Protein AF-A0A7Y2D9V2-F1 (afdb_monomer_lite)

Secondary structure (DSSP, 8-state):
--HHHHHHHHHHHHHHHHHHHHHHHHHHS-PPPPHHHHHHHHHHTT---EEEEE-SSEEEEEEEETTEEEEEEEEE-STT--EEEEESS-EE--HHHHHHHHHT---

Sequence (107 aa):
MSGRTKVFIAAAVLAVLWLAGSFAYWVAEGRPGSPAEFRERVADTGLLVEWSNTGGRGGNGVVQTECGPVAIMISVFSDEDELWIVEPFREEIADDTIATLLACAWS

pLDDT: mean 82.91, std 14.55, range [48.97, 97.06]

Foldseek 3Di:
DDPVVVVVVVVVVVVVCVVVVVVCCCVVLDHLAAQVVVQVVCVVLVFDFAFPDGGSFKGWGWGQAPVGTDIWIWGDDDSVSFIFTVPPHTGTRDPVVVVCVRHVNPD

Radius of gyration: 21.88 Å; chains: 1; bounding box: 48×23×68 Å

Structure (mmCIF, N/CA/C/O backbone):
data_AF-A0A7Y2D9V2-F1
#
_entry.id   AF-A0A7Y2D9V2-F1
#
loop_
_atom_site.group_PDB
_atom_site.id
_atom_site.type_symbol
_atom_site.label_atom_id
_atom_site.label_alt_id
_atom_site.label_comp_id
_atom_site.label_asym_id
_atom_site.label_entity_id
_atom_site.label_seq_id
_atom_site.pdbx_PDB_ins_code
_atom_site.Cartn_x
_atom_site.Cartn_y
_atom_site.Cartn_z
_atom_site.occupancy
_atom_site.B_iso_or_equiv
_atom_site.auth_seq_id
_atom_site.auth_comp_id
_atom_site.auth_asym_id
_atom_site.auth_atom_id
_atom_site.pdbx_PDB_model_num
ATOM 1 N N . MET A 1 1 ? 34.370 5.677 -48.616 1.00 54.72 1 MET A N 1
ATOM 2 C CA . MET A 1 1 ? 33.437 5.945 -47.496 1.00 54.72 1 MET A CA 1
ATOM 3 C C . MET A 1 1 ? 34.019 7.073 -46.646 1.00 54.72 1 MET A C 1
ATOM 5 O O . MET A 1 1 ? 35.116 6.905 -46.127 1.00 54.72 1 MET A O 1
ATOM 9 N N . SER A 1 2 ? 33.360 8.236 -46.602 1.00 57.31 2 SER A N 1
ATOM 10 C CA . SER A 1 2 ? 33.870 9.453 -45.942 1.00 57.31 2 SER A CA 1
ATOM 11 C C . SER A 1 2 ? 33.943 9.280 -44.419 1.00 57.31 2 SER A C 1
ATOM 13 O O . SER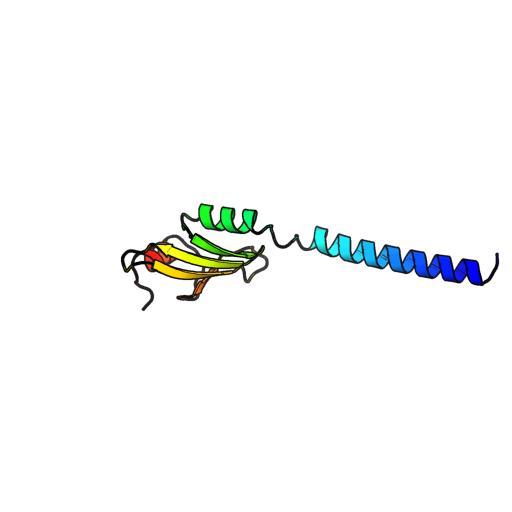 A 1 2 ? 33.090 8.610 -43.836 1.00 57.31 2 SER A O 1
ATOM 15 N N . GLY A 1 3 ? 34.935 9.888 -43.759 1.00 58.72 3 GLY A N 1
ATOM 16 C CA . GLY A 1 3 ? 35.109 9.814 -42.300 1.00 58.72 3 GLY A CA 1
ATOM 17 C C . GLY A 1 3 ? 33.871 10.257 -41.509 1.00 58.72 3 GLY A C 1
ATOM 18 O O . GLY A 1 3 ? 33.574 9.686 -40.465 1.00 58.72 3 GLY A O 1
ATOM 19 N N . ARG A 1 4 ? 33.073 11.180 -42.061 1.00 62.94 4 ARG A N 1
ATOM 20 C CA . ARG A 1 4 ? 31.790 11.613 -41.484 1.00 62.94 4 ARG A CA 1
ATOM 21 C C . ARG A 1 4 ? 30.768 10.477 -41.398 1.00 62.94 4 ARG A C 1
ATOM 23 O O . ARG A 1 4 ? 30.108 10.336 -40.377 1.00 62.94 4 ARG A O 1
ATOM 30 N N . THR A 1 5 ? 30.681 9.625 -42.419 1.00 65.06 5 THR A N 1
ATOM 31 C CA . THR A 1 5 ? 29.740 8.493 -42.455 1.00 65.06 5 THR A CA 1
ATOM 32 C C . THR A 1 5 ? 30.034 7.479 -41.348 1.00 65.06 5 THR A C 1
ATOM 34 O O . THR A 1 5 ? 29.109 6.954 -40.740 1.00 65.06 5 THR A O 1
ATOM 37 N N . LYS A 1 6 ? 31.314 7.251 -41.023 1.00 58.03 6 LYS A N 1
ATOM 38 C CA . LYS A 1 6 ? 31.719 6.339 -39.939 1.00 58.03 6 LYS A CA 1
ATOM 39 C C . LYS A 1 6 ? 31.320 6.864 -38.555 1.00 58.03 6 LYS A C 1
ATOM 41 O O . LYS A 1 6 ? 30.874 6.085 -37.721 1.00 58.03 6 LYS A O 1
ATOM 46 N N . VAL A 1 7 ? 31.431 8.177 -38.336 1.00 68.19 7 VAL A N 1
ATOM 47 C CA . VAL A 1 7 ? 31.038 8.827 -37.073 1.00 68.19 7 VAL A CA 1
ATOM 48 C C . VAL A 1 7 ? 29.521 8.775 -36.868 1.00 68.19 7 VAL A C 1
ATOM 50 O O . VAL A 1 7 ? 29.071 8.442 -35.776 1.00 68.19 7 VAL A O 1
ATOM 53 N N . PHE A 1 8 ? 28.729 9.016 -37.918 1.00 69.94 8 PHE A N 1
ATOM 54 C CA . PHE A 1 8 ? 27.267 8.900 -37.835 1.00 69.94 8 PHE A CA 1
ATOM 55 C C . PHE A 1 8 ? 26.803 7.471 -37.529 1.00 69.94 8 PHE A C 1
ATOM 57 O O . PHE A 1 8 ? 25.913 7.287 -36.704 1.00 69.94 8 PHE A O 1
ATOM 64 N N . ILE A 1 9 ? 27.429 6.461 -38.142 1.00 72.88 9 ILE A N 1
ATOM 65 C CA . ILE A 1 9 ? 27.102 5.054 -37.872 1.00 72.88 9 ILE A CA 1
ATOM 66 C C . ILE A 1 9 ? 27.453 4.688 -36.425 1.00 72.88 9 ILE A C 1
ATOM 68 O O . ILE A 1 9 ? 26.639 4.074 -35.743 1.00 72.88 9 ILE A O 1
ATOM 72 N N . ALA A 1 10 ? 28.620 5.107 -35.926 1.00 69.62 10 ALA A N 1
ATOM 73 C CA . ALA A 1 10 ? 29.021 4.840 -34.54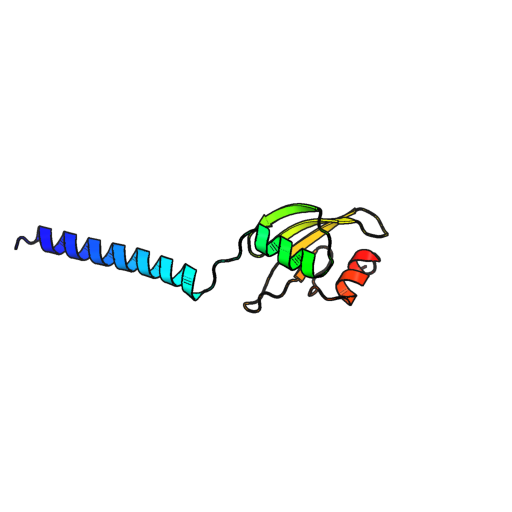6 1.00 69.62 10 ALA A CA 1
ATOM 74 C C . ALA A 1 10 ? 28.060 5.475 -33.523 1.00 69.62 10 ALA A C 1
ATOM 76 O O . ALA A 1 10 ? 27.661 4.814 -32.566 1.00 69.62 10 ALA A O 1
ATOM 77 N N . ALA A 1 11 ? 27.634 6.722 -33.750 1.00 73.38 11 ALA A N 1
ATOM 78 C CA . ALA A 1 11 ? 26.670 7.403 -32.885 1.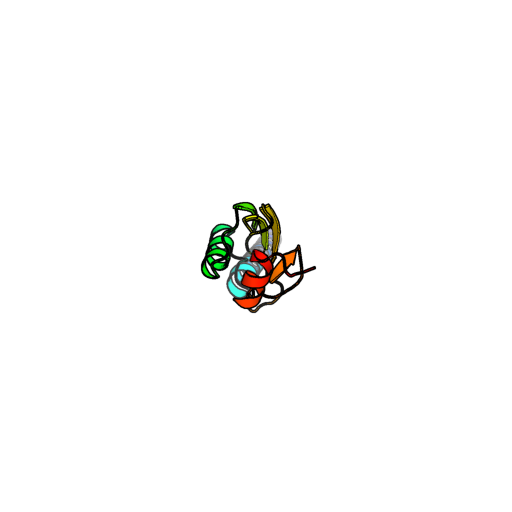00 73.38 11 ALA A CA 1
ATOM 79 C C . ALA A 1 11 ? 25.281 6.741 -32.919 1.00 73.38 11 ALA A C 1
ATOM 81 O O . ALA A 1 11 ? 24.653 6.576 -31.875 1.00 73.38 11 ALA A O 1
ATOM 82 N N . ALA A 1 12 ? 24.819 6.316 -34.100 1.00 72.75 12 ALA A N 1
ATOM 83 C CA . ALA A 1 12 ? 23.543 5.620 -34.248 1.00 72.75 12 ALA A CA 1
ATOM 84 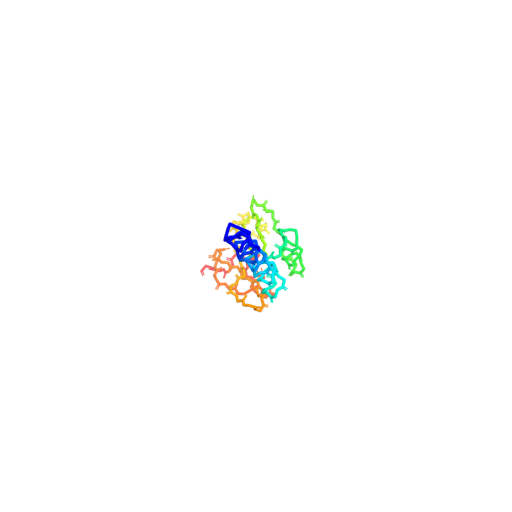C C . ALA A 1 12 ? 23.543 4.259 -33.534 1.00 72.75 12 ALA A C 1
ATOM 86 O O . ALA A 1 12 ? 22.583 3.929 -32.844 1.00 72.75 12 ALA A O 1
ATOM 87 N N . VAL A 1 13 ? 24.637 3.496 -33.636 1.00 76.81 13 VAL A N 1
ATOM 88 C CA . VAL A 1 13 ? 24.791 2.219 -32.921 1.00 76.81 13 VAL A CA 1
ATOM 89 C C . VAL A 1 13 ? 24.792 2.435 -31.406 1.00 76.81 13 VAL A C 1
ATOM 91 O O . VAL A 1 13 ? 24.111 1.702 -30.694 1.00 76.81 13 VAL A O 1
ATOM 94 N N . LEU A 1 14 ? 25.486 3.465 -30.907 1.00 76.12 14 LEU A N 1
ATOM 95 C CA . LEU A 1 14 ? 25.482 3.792 -29.478 1.00 76.12 14 LEU A CA 1
ATOM 96 C C . LEU A 1 14 ? 24.084 4.172 -28.977 1.00 76.12 14 LEU A C 1
ATOM 98 O O . LEU A 1 14 ? 23.675 3.700 -27.922 1.00 76.12 14 LEU A O 1
ATOM 102 N N . ALA A 1 15 ? 23.345 4.984 -29.738 1.00 74.62 15 ALA A N 1
ATOM 103 C CA . ALA A 1 15 ? 21.984 5.383 -29.387 1.00 74.62 15 ALA A CA 1
ATOM 104 C C . ALA A 1 15 ? 21.026 4.181 -29.346 1.00 74.62 15 ALA A C 1
ATOM 106 O O . ALA A 1 15 ? 20.227 4.064 -28.420 1.00 74.62 15 ALA A O 1
ATOM 107 N N . VAL A 1 16 ? 21.136 3.259 -30.308 1.00 76.62 16 VAL A N 1
ATOM 108 C CA . VAL A 1 16 ? 20.334 2.026 -30.327 1.00 76.62 16 VAL A CA 1
ATOM 109 C C . VAL A 1 16 ? 20.682 1.120 -29.148 1.00 76.62 16 VAL A C 1
ATOM 111 O O . VAL A 1 16 ? 19.774 0.605 -28.509 1.00 76.62 16 VAL A O 1
ATOM 114 N N . LEU A 1 17 ? 21.966 0.957 -28.815 1.00 72.50 17 LEU A N 1
ATOM 115 C CA . LEU A 1 17 ? 22.385 0.176 -27.646 1.00 72.50 17 LEU A CA 1
ATOM 116 C C . LEU A 1 17 ? 21.896 0.797 -26.334 1.00 72.50 17 LEU A C 1
ATOM 118 O O . LEU A 1 17 ? 21.492 0.068 -25.435 1.00 72.50 17 LEU A O 1
ATOM 122 N N . TRP A 1 18 ? 21.877 2.127 -26.241 1.00 70.00 18 TRP A N 1
ATOM 123 C CA . TRP A 1 18 ? 21.325 2.836 -25.088 1.00 70.00 18 TRP A CA 1
ATOM 124 C C . TRP A 1 18 ? 19.819 2.603 -24.946 1.00 70.00 18 TRP A C 1
ATOM 126 O O . TRP A 1 18 ? 19.349 2.220 -23.879 1.00 70.00 18 TRP A O 1
ATOM 136 N N . LEU A 1 19 ? 19.065 2.761 -26.037 1.00 70.31 19 LEU A N 1
ATOM 137 C CA . LEU A 1 19 ? 17.618 2.534 -26.045 1.00 70.31 19 LEU A CA 1
ATOM 138 C C . LEU A 1 19 ? 17.264 1.067 -25.778 1.00 70.31 19 LEU A C 1
ATOM 140 O O . LEU A 1 19 ? 16.336 0.790 -25.022 1.00 70.31 19 LEU A O 1
ATOM 144 N N . ALA A 1 20 ? 18.015 0.130 -26.356 1.00 67.00 20 ALA A N 1
ATOM 145 C CA . ALA A 1 20 ? 17.830 -1.299 -26.136 1.00 67.00 20 ALA A CA 1
ATOM 146 C C . ALA A 1 20 ? 18.206 -1.708 -24.706 1.00 67.00 20 ALA A C 1
ATOM 148 O O . ALA A 1 20 ? 17.490 -2.501 -24.107 1.00 67.00 20 ALA A O 1
ATOM 149 N N . GLY A 1 21 ? 19.274 -1.138 -24.138 1.00 59.84 21 GLY A N 1
ATOM 150 C CA . GLY A 1 21 ? 19.664 -1.349 -22.744 1.00 59.84 21 GLY A CA 1
ATOM 151 C C . GLY A 1 21 ? 18.611 -0.828 -21.767 1.00 59.84 21 GLY A C 1
ATOM 152 O O . GLY A 1 21 ? 18.217 -1.553 -20.860 1.00 59.84 21 GLY A O 1
ATOM 153 N N . SER A 1 22 ? 18.073 0.376 -21.998 1.00 60.50 22 SER A N 1
ATOM 154 C CA . SER A 1 22 ? 16.947 0.895 -21.212 1.00 60.50 22 SER A CA 1
ATOM 155 C C . SER A 1 22 ? 15.701 0.024 -21.363 1.00 60.50 22 SER A C 1
ATOM 157 O O . SER A 1 22 ? 15.054 -0.282 -20.372 1.00 60.50 22 SER A O 1
ATOM 159 N N . PHE A 1 23 ? 15.357 -0.415 -22.574 1.00 61.75 23 PHE A N 1
ATOM 160 C CA . PHE A 1 23 ? 14.192 -1.276 -22.785 1.00 61.75 23 PHE A CA 1
ATOM 161 C C . PHE A 1 23 ? 14.358 -2.656 -22.133 1.00 61.75 23 PHE A C 1
ATOM 163 O O . PHE A 1 23 ? 13.433 -3.140 -21.491 1.00 61.75 23 PHE A O 1
ATOM 170 N N . ALA A 1 24 ? 15.541 -3.263 -22.242 1.00 57.22 24 ALA A N 1
ATOM 171 C CA . ALA A 1 24 ? 15.862 -4.523 -21.583 1.00 57.22 24 ALA A CA 1
ATOM 172 C C . ALA A 1 24 ? 15.821 -4.385 -20.058 1.00 57.22 24 ALA A C 1
ATOM 174 O O . ALA A 1 24 ? 15.300 -5.277 -19.411 1.00 57.22 24 ALA A O 1
ATOM 175 N N . TYR A 1 25 ? 16.268 -3.261 -19.494 1.00 51.19 25 TYR A N 1
ATOM 176 C CA . TYR A 1 25 ? 16.116 -2.948 -18.070 1.00 51.19 25 TYR A CA 1
ATOM 177 C C . TYR A 1 25 ? 14.634 -2.942 -17.646 1.00 51.19 25 TYR A C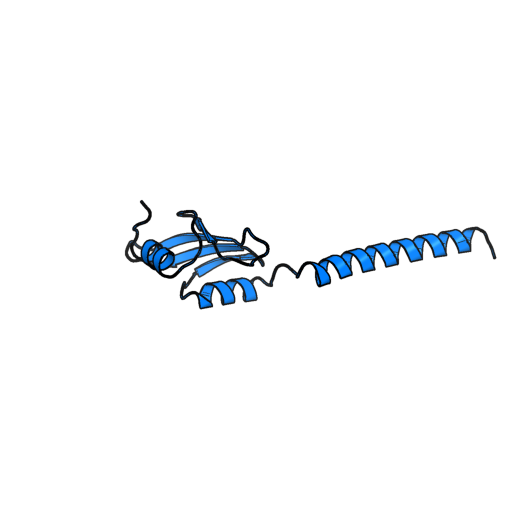 1
ATOM 179 O O . TYR A 1 25 ? 14.254 -3.630 -16.706 1.00 51.19 25 TYR A O 1
ATOM 187 N N . TRP A 1 26 ? 13.758 -2.285 -18.417 1.00 52.03 26 TRP A N 1
ATOM 188 C CA . TRP A 1 26 ? 12.310 -2.275 -18.151 1.00 52.03 26 TRP A CA 1
ATOM 189 C C . TRP A 1 26 ? 11.616 -3.635 -18.317 1.00 52.03 26 TRP A C 1
ATOM 191 O O . TRP A 1 26 ? 10.573 -3.858 -17.705 1.00 52.03 26 TRP A O 1
ATOM 201 N N . VAL A 1 27 ? 12.140 -4.514 -19.175 1.00 55.69 27 VAL A N 1
ATOM 202 C CA . VAL A 1 27 ? 11.551 -5.834 -19.462 1.00 55.69 27 VAL A CA 1
ATOM 203 C C . VAL A 1 27 ? 12.131 -6.933 -18.565 1.00 55.69 27 VAL A C 1
ATOM 205 O O . VAL A 1 27 ? 11.410 -7.864 -18.224 1.00 55.69 27 VAL A O 1
ATOM 208 N N . ALA A 1 28 ? 13.405 -6.838 -18.181 1.00 48.97 28 ALA A N 1
ATOM 209 C CA . ALA A 1 28 ? 14.116 -7.859 -17.414 1.00 48.97 28 ALA A CA 1
ATOM 210 C C . ALA A 1 28 ? 14.007 -7.667 -15.895 1.00 48.97 28 ALA A C 1
ATOM 212 O O . ALA A 1 28 ? 13.967 -8.667 -15.189 1.00 48.97 28 ALA A O 1
ATOM 213 N N . GLU A 1 29 ? 13.929 -6.429 -15.391 1.00 50.50 29 GLU A N 1
ATOM 214 C CA . GLU A 1 29 ? 13.790 -6.169 -13.943 1.00 50.50 29 GLU A CA 1
ATOM 215 C C . GLU A 1 29 ? 12.332 -6.130 -13.465 1.00 50.50 29 GLU A C 1
ATOM 217 O O . GLU A 1 29 ? 12.075 -5.922 -12.285 1.00 50.50 29 GLU A O 1
ATOM 222 N N . GLY A 1 30 ? 11.372 -6.368 -14.366 1.00 52.59 30 GLY A N 1
ATOM 223 C CA . GLY A 1 30 ? 9.954 -6.211 -14.070 1.00 52.59 30 GLY A CA 1
ATOM 224 C C . GLY A 1 30 ? 9.617 -4.729 -13.936 1.00 52.59 30 GLY A C 1
ATOM 225 O O . GLY A 1 30 ? 10.138 -4.005 -13.089 1.00 52.59 30 GLY A O 1
ATOM 226 N N . ARG A 1 31 ? 8.741 -4.221 -14.804 1.00 57.25 31 ARG A N 1
ATOM 227 C CA . ARG A 1 31 ? 8.211 -2.867 -14.618 1.00 57.25 31 ARG A CA 1
ATOM 228 C C . ARG A 1 31 ? 7.673 -2.765 -13.181 1.00 57.25 31 ARG A C 1
ATOM 230 O O . ARG A 1 31 ? 6.910 -3.653 -12.806 1.00 57.25 31 ARG A O 1
ATOM 237 N N . PRO A 1 32 ? 7.982 -1.704 -12.402 1.00 63.16 32 PRO A N 1
ATOM 238 C CA . PRO A 1 32 ? 7.129 -1.380 -11.267 1.00 63.16 32 PRO A CA 1
ATOM 239 C C . PRO A 1 32 ? 5.697 -1.363 -11.807 1.00 63.16 32 PRO A C 1
ATOM 241 O O . PRO A 1 32 ? 5.460 -0.732 -12.844 1.00 63.16 32 PRO A O 1
ATOM 244 N N . GLY A 1 33 ? 4.805 -2.137 -11.182 1.00 72.94 33 GLY A N 1
ATOM 245 C CA . GLY A 1 33 ? 3.448 -2.353 -11.681 1.00 72.94 33 GLY A CA 1
ATOM 246 C C . GLY A 1 33 ? 2.715 -1.039 -11.958 1.00 72.94 33 GLY A C 1
ATOM 247 O O . GLY A 1 33 ? 3.148 0.053 -11.588 1.00 72.94 33 GLY A O 1
ATOM 248 N N . SER A 1 34 ? 1.581 -1.088 -12.637 1.00 87.62 34 SER A N 1
ATOM 249 C CA . SER A 1 34 ? 0.728 0.094 -12.726 1.00 87.62 34 SER A CA 1
ATOM 250 C C . SER A 1 34 ? 0.128 0.423 -11.347 1.00 87.62 34 SER A C 1
ATOM 252 O O . SER A 1 34 ? -0.062 -0.472 -10.521 1.00 87.62 34 SER A O 1
ATOM 254 N N . PRO A 1 35 ? -0.242 1.688 -11.075 1.00 89.94 35 PRO A N 1
ATOM 255 C CA . PRO A 1 35 ? -0.997 2.019 -9.869 1.00 89.94 35 PRO A CA 1
ATOM 256 C C . PRO A 1 35 ? -2.272 1.185 -9.705 1.00 89.94 35 PRO A C 1
ATOM 258 O O . PRO A 1 35 ? -2.665 0.903 -8.583 1.00 89.94 35 PRO A O 1
ATOM 261 N N . ALA A 1 36 ? -2.921 0.789 -10.805 1.00 89.19 36 ALA A N 1
ATOM 262 C CA . ALA A 1 36 ? -4.116 -0.050 -10.759 1.00 89.19 36 ALA A CA 1
ATOM 263 C C . ALA A 1 36 ? -3.794 -1.474 -10.283 1.00 89.19 36 ALA A C 1
ATOM 265 O O . ALA A 1 36 ? -4.455 -1.952 -9.369 1.00 89.19 36 ALA A O 1
ATOM 266 N N . GLU A 1 37 ? -2.739 -2.089 -10.825 1.00 89.44 37 GLU A N 1
ATOM 267 C CA . GLU A 1 37 ? -2.254 -3.408 -10.389 1.00 89.44 37 GLU A CA 1
ATOM 268 C C . GLU A 1 37 ? -1.863 -3.384 -8.908 1.00 89.44 37 GLU A C 1
ATOM 270 O O . GLU A 1 37 ? -2.231 -4.274 -8.152 1.00 89.44 37 GLU A O 1
ATOM 275 N N . PHE A 1 38 ? -1.182 -2.329 -8.450 1.00 91.19 38 PHE A N 1
ATOM 276 C CA . PHE A 1 38 ? -0.843 -2.197 -7.033 1.00 91.19 38 PHE A CA 1
ATOM 277 C C . PHE A 1 38 ? -2.093 -2.138 -6.139 1.00 91.19 38 PHE A C 1
ATOM 279 O O . PHE A 1 38 ? -2.138 -2.804 -5.107 1.00 91.19 38 PHE A O 1
ATOM 286 N N . ARG A 1 39 ? -3.121 -1.373 -6.536 1.00 92.38 39 ARG A N 1
ATOM 287 C CA . ARG A 1 39 ? -4.393 -1.299 -5.794 1.00 92.38 39 ARG A CA 1
ATOM 288 C C . ARG A 1 39 ? -5.127 -2.631 -5.775 1.00 92.38 39 ARG A C 1
ATOM 290 O O . ARG A 1 39 ? -5.707 -2.960 -4.750 1.00 92.38 39 ARG A O 1
ATOM 297 N N . GLU A 1 40 ? -5.111 -3.356 -6.888 1.00 90.88 40 GLU A N 1
ATOM 298 C CA . GLU A 1 40 ? -5.721 -4.680 -7.008 1.00 90.88 40 GLU A CA 1
ATOM 299 C C . GLU A 1 40 ? -5.052 -5.672 -6.053 1.00 90.88 40 GLU A C 1
ATOM 301 O O . GLU A 1 40 ? -5.738 -6.253 -5.222 1.00 90.88 40 GLU A O 1
ATOM 306 N N . ARG A 1 41 ? -3.713 -5.736 -6.035 1.00 90.69 41 ARG A N 1
ATOM 307 C CA . ARG A 1 41 ? -2.976 -6.588 -5.083 1.00 90.69 41 ARG A CA 1
ATOM 308 C C . ARG A 1 41 ? -3.284 -6.262 -3.621 1.00 90.69 41 ARG A C 1
ATOM 310 O O . ARG A 1 41 ? -3.358 -7.167 -2.803 1.00 90.69 41 ARG A O 1
ATOM 317 N N . VAL A 1 42 ? -3.438 -4.980 -3.276 1.00 93.19 42 VAL A N 1
ATOM 318 C CA . VAL A 1 42 ? -3.837 -4.585 -1.913 1.00 93.19 42 VAL A CA 1
ATOM 319 C C . VAL A 1 42 ? -5.293 -4.967 -1.633 1.00 93.19 42 VAL A C 1
ATOM 321 O O . VAL A 1 42 ? -5.600 -5.404 -0.534 1.00 93.19 42 VAL A O 1
ATOM 324 N N . ALA A 1 43 ? -6.195 -4.839 -2.605 1.00 93.00 43 ALA A N 1
ATOM 325 C CA . ALA A 1 43 ? -7.585 -5.255 -2.432 1.00 93.00 43 ALA A CA 1
ATOM 326 C C . ALA A 1 43 ? -7.719 -6.780 -2.261 1.00 93.00 43 ALA A C 1
ATOM 328 O O . ALA A 1 43 ? -8.580 -7.227 -1.503 1.00 93.00 43 ALA A O 1
ATOM 329 N N . ASP A 1 44 ? -6.846 -7.563 -2.900 1.00 91.75 44 ASP A N 1
ATOM 330 C CA . ASP A 1 44 ? -6.796 -9.024 -2.772 1.00 91.75 44 ASP A CA 1
ATOM 331 C C . ASP A 1 44 ? -6.424 -9.493 -1.357 1.00 91.75 44 ASP A C 1
ATOM 333 O O . ASP A 1 44 ? -6.777 -10.608 -0.975 1.00 91.75 44 ASP A O 1
ATOM 337 N N . THR A 1 45 ? -5.785 -8.644 -0.541 1.00 91.00 45 THR A N 1
ATOM 338 C CA . THR A 1 45 ? -5.557 -8.940 0.886 1.00 91.00 45 THR A CA 1
ATOM 339 C C . THR A 1 45 ? -6.812 -8.735 1.741 1.00 91.00 45 THR A C 1
ATOM 341 O O . THR A 1 45 ? -6.810 -9.022 2.932 1.00 91.00 45 THR A O 1
ATOM 344 N N . GLY A 1 46 ? -7.898 -8.217 1.159 1.00 89.31 46 GLY A N 1
ATOM 345 C CA . GLY A 1 46 ? -9.118 -7.841 1.874 1.00 89.31 46 GLY A CA 1
ATOM 346 C C . GLY A 1 46 ? -9.066 -6.443 2.497 1.00 89.31 46 GLY A C 1
ATOM 347 O O . GLY A 1 46 ? -10.061 -5.997 3.074 1.00 89.31 46 GLY A O 1
ATOM 348 N N . LEU A 1 47 ? -7.950 -5.717 2.360 1.00 91.62 47 LEU A N 1
ATOM 349 C CA . LEU A 1 47 ? -7.820 -4.356 2.867 1.00 91.62 47 LEU A CA 1
ATOM 350 C C . LEU A 1 47 ? -8.403 -3.337 1.876 1.00 91.62 47 LEU A C 1
ATOM 352 O O . LEU A 1 47 ? -7.858 -3.077 0.802 1.00 91.62 47 LEU A O 1
ATOM 356 N N . LEU A 1 48 ? -9.510 -2.703 2.263 1.00 93.44 48 LEU A N 1
ATOM 357 C CA . LEU A 1 48 ? -10.153 -1.661 1.463 1.00 93.44 48 LEU A CA 1
ATOM 358 C C . LEU A 1 48 ? -9.575 -0.285 1.797 1.00 93.44 48 LEU A C 1
ATOM 360 O O . LEU A 1 48 ? -9.792 0.249 2.883 1.00 93.44 48 LEU A O 1
ATOM 364 N N . VAL A 1 49 ? -8.866 0.296 0.830 1.00 95.56 49 VAL A N 1
ATOM 365 C CA . VAL A 1 49 ? -8.185 1.586 0.976 1.00 95.56 49 VAL A CA 1
ATOM 366 C C . VAL A 1 49 ? -8.826 2.635 0.072 1.00 95.56 49 VAL A C 1
ATOM 368 O O . VAL A 1 49 ? -8.880 2.488 -1.152 1.00 95.56 49 VAL A O 1
ATOM 371 N N . GLU A 1 50 ? -9.253 3.745 0.662 1.00 97.06 50 GLU A N 1
ATOM 372 C CA . GLU A 1 50 ? -9.602 4.966 -0.057 1.00 97.06 50 GLU A CA 1
ATOM 373 C C . GLU A 1 50 ? -8.313 5.700 -0.439 1.00 97.06 50 GLU A C 1
ATOM 375 O O . GLU A 1 50 ? -7.726 6.452 0.341 1.00 97.06 50 GLU A O 1
ATOM 380 N N . TRP A 1 51 ? -7.815 5.419 -1.641 1.00 96.69 51 TRP A N 1
ATOM 381 C CA . TRP A 1 51 ? -6.522 5.915 -2.102 1.00 96.69 51 TRP A CA 1
ATOM 382 C C . TRP A 1 51 ? -6.509 7.426 -2.352 1.00 96.69 51 TRP A C 1
ATOM 384 O O . TRP A 1 51 ? -7.240 7.930 -3.204 1.00 96.69 51 TRP A O 1
ATOM 394 N N . SER A 1 52 ? -5.572 8.122 -1.706 1.00 95.44 52 SER A N 1
ATOM 395 C CA . SER A 1 52 ? -5.257 9.531 -1.980 1.00 95.44 52 SER A CA 1
ATOM 396 C C . SER A 1 52 ? -4.181 9.665 -3.058 1.00 95.44 52 SER A C 1
ATOM 398 O O . SER A 1 52 ? -4.258 10.532 -3.927 1.00 95.44 52 SER A O 1
ATOM 400 N N . ASN A 1 53 ? -3.169 8.795 -3.017 1.00 93.12 53 ASN A N 1
ATOM 401 C CA . ASN A 1 53 ? -2.115 8.706 -4.022 1.00 93.12 53 ASN A CA 1
ATOM 402 C C . ASN A 1 53 ? -1.641 7.253 -4.135 1.00 93.12 53 ASN A C 1
ATOM 404 O O . ASN A 1 53 ? -1.603 6.517 -3.149 1.00 93.12 53 ASN A O 1
ATOM 408 N N . THR A 1 54 ? -1.303 6.815 -5.344 1.00 92.12 54 THR A N 1
ATOM 409 C CA . THR A 1 54 ? -0.829 5.450 -5.580 1.00 92.12 54 THR A CA 1
ATOM 410 C C . THR A 1 54 ? 0.097 5.412 -6.786 1.00 92.12 54 THR A C 1
ATOM 412 O O . THR A 1 54 ? -0.232 5.931 -7.852 1.00 92.12 54 THR A O 1
ATOM 415 N N . GLY A 1 55 ? 1.249 4.783 -6.606 1.00 90.19 55 GLY A N 1
ATOM 416 C CA . GLY A 1 55 ? 2.200 4.405 -7.639 1.00 90.19 55 GLY A CA 1
ATOM 417 C C . GLY A 1 55 ? 2.238 2.887 -7.818 1.00 90.19 55 GLY A C 1
ATOM 418 O O . GLY A 1 55 ? 1.436 2.155 -7.251 1.00 90.19 55 GLY A O 1
ATOM 419 N N . GLY A 1 56 ? 3.203 2.406 -8.597 1.00 87.69 56 GLY A N 1
ATOM 420 C CA . GLY A 1 56 ? 3.326 0.982 -8.921 1.00 87.69 56 GLY A CA 1
ATOM 421 C C . GLY A 1 56 ? 3.799 0.055 -7.808 1.00 87.69 56 GLY A C 1
ATOM 422 O O . GLY A 1 56 ? 3.667 -1.158 -7.915 1.00 87.69 56 GLY A O 1
ATOM 423 N N . ARG A 1 57 ? 4.400 0.615 -6.757 1.00 90.12 57 ARG A N 1
ATOM 424 C CA . ARG A 1 57 ? 5.003 -0.141 -5.646 1.00 90.12 57 ARG A CA 1
ATOM 425 C C . ARG A 1 57 ? 4.630 0.417 -4.279 1.00 90.12 57 ARG A C 1
ATOM 427 O O . ARG A 1 57 ? 5.201 0.006 -3.278 1.00 90.12 57 ARG A O 1
ATOM 434 N N . GLY A 1 58 ? 3.722 1.381 -4.233 1.00 92.81 58 GLY A N 1
ATOM 435 C CA . GLY A 1 58 ? 3.364 2.031 -2.988 1.00 92.81 58 GLY A CA 1
ATOM 436 C C . GLY A 1 58 ? 2.289 3.080 -3.170 1.00 92.81 58 GLY A C 1
ATOM 437 O O . GLY A 1 58 ? 2.041 3.563 -4.275 1.00 92.81 58 GLY A O 1
ATOM 438 N N . GLY A 1 59 ? 1.663 3.462 -2.073 1.00 94.88 59 GLY A N 1
ATOM 439 C CA . GLY A 1 59 ? 0.656 4.503 -2.049 1.00 94.88 59 GLY A CA 1
ATOM 440 C C . GLY A 1 59 ? 0.225 4.825 -0.635 1.00 94.88 59 GLY A C 1
ATOM 441 O O . GLY A 1 59 ? 0.607 4.156 0.322 1.00 94.88 59 GLY A O 1
ATOM 442 N N . ASN A 1 60 ? -0.611 5.843 -0.520 1.00 96.44 60 ASN A N 1
ATOM 443 C CA . ASN A 1 60 ? -1.207 6.239 0.739 1.00 96.44 60 ASN A CA 1
ATOM 444 C C . ASN A 1 60 ? -2.692 6.547 0.552 1.00 96.44 60 ASN A C 1
ATOM 446 O O . ASN A 1 60 ? -3.147 6.965 -0.520 1.00 96.44 60 ASN A O 1
ATOM 450 N N . GLY A 1 61 ? -3.448 6.350 1.619 1.00 96.69 61 GLY A N 1
ATOM 451 C CA . GLY A 1 61 ? -4.893 6.486 1.606 1.00 96.69 61 GLY A CA 1
ATOM 452 C C . GLY A 1 61 ? -5.466 6.409 3.005 1.00 96.69 61 GLY A C 1
ATOM 453 O O . GLY A 1 61 ? -4.747 6.579 3.988 1.00 96.69 61 GLY A O 1
ATOM 454 N N . VAL A 1 62 ? -6.765 6.168 3.074 1.00 97.00 62 VAL A N 1
ATOM 455 C CA . VAL A 1 62 ? -7.497 6.026 4.329 1.00 97.00 62 VAL A CA 1
ATOM 456 C C . VAL A 1 62 ? -8.168 4.662 4.366 1.00 97.00 62 VAL A C 1
ATOM 458 O O . VAL A 1 62 ? -8.768 4.236 3.383 1.00 97.00 62 VAL A O 1
ATOM 461 N N . VAL A 1 63 ? -8.071 3.984 5.504 1.00 96.31 63 VAL A N 1
ATOM 462 C CA . VAL A 1 63 ? -8.841 2.776 5.812 1.00 96.31 63 VAL A CA 1
ATOM 463 C C . VAL A 1 63 ? -9.860 3.129 6.884 1.00 96.31 63 VAL A C 1
ATOM 465 O O . VAL A 1 63 ? -9.544 3.837 7.840 1.00 96.31 63 VAL A O 1
ATOM 468 N N . GLN A 1 64 ? -11.089 2.647 6.722 1.00 95.88 64 GLN A N 1
ATOM 469 C CA . GLN A 1 64 ? -12.106 2.736 7.766 1.00 95.88 64 GLN A CA 1
ATOM 470 C C . GLN A 1 64 ? -11.871 1.614 8.779 1.00 95.88 64 GLN A C 1
ATOM 472 O O . GLN A 1 64 ? -11.947 0.439 8.423 1.00 95.88 64 GLN A O 1
ATOM 477 N N . THR A 1 65 ? -11.577 1.973 10.026 1.00 94.19 65 THR A N 1
ATOM 478 C CA . THR A 1 65 ? -11.317 1.032 11.124 1.00 94.19 65 THR A CA 1
ATOM 479 C C . THR A 1 65 ? -12.368 1.196 12.225 1.00 94.19 65 THR A C 1
ATOM 481 O O . THR A 1 65 ? -13.218 2.090 12.168 1.00 94.19 65 THR A O 1
ATOM 484 N N . GLU A 1 66 ? -12.319 0.358 13.262 1.00 94.62 66 GLU A N 1
ATOM 485 C CA . GLU A 1 66 ? -13.240 0.452 14.403 1.00 94.62 66 GLU A CA 1
ATOM 486 C C . GLU A 1 66 ? -13.065 1.744 15.219 1.00 94.62 66 GLU A C 1
ATOM 488 O O . GLU A 1 66 ? -14.024 2.226 15.823 1.00 94.62 66 GLU A O 1
ATOM 493 N N . CYS A 1 67 ? -11.868 2.344 15.212 1.00 92.50 67 CYS A N 1
ATOM 494 C CA . CYS A 1 67 ? -11.613 3.629 15.869 1.00 92.50 67 CYS A CA 1
ATOM 495 C C . CYS A 1 67 ? -11.808 4.848 14.950 1.00 92.50 67 CYS A C 1
ATOM 497 O O . CYS A 1 67 ? -11.607 5.982 15.392 1.00 92.50 67 CYS A O 1
ATOM 499 N N . GLY A 1 68 ? -12.235 4.638 13.700 1.00 94.44 68 GLY A N 1
ATOM 500 C CA . GLY A 1 68 ? -12.509 5.687 12.721 1.00 94.44 68 GLY A CA 1
ATOM 501 C C . GLY A 1 68 ? -11.593 5.629 11.493 1.00 94.44 68 GLY A C 1
ATOM 502 O O . GLY A 1 68 ? -10.925 4.629 11.249 1.00 94.44 68 GLY A O 1
ATOM 503 N N . PRO A 1 69 ? -11.564 6.688 10.670 1.00 95.25 69 PRO A N 1
ATOM 504 C CA . PRO A 1 69 ? -10.694 6.729 9.503 1.00 95.25 69 PRO A CA 1
ATOM 505 C C . PRO A 1 69 ? -9.225 6.852 9.927 1.00 95.25 69 PRO A C 1
ATOM 507 O O . PRO A 1 69 ? -8.845 7.804 10.612 1.00 95.25 69 PRO A O 1
ATOM 510 N N . VAL A 1 70 ? -8.390 5.923 9.468 1.00 95.56 70 VAL A N 1
ATOM 511 C CA . VAL A 1 70 ? -6.945 5.907 9.726 1.00 95.56 70 VAL A CA 1
ATOM 512 C C . VAL A 1 70 ? -6.196 6.116 8.419 1.00 95.56 70 VAL A C 1
ATOM 514 O O . VAL A 1 70 ? -6.430 5.418 7.433 1.00 95.56 70 VAL A O 1
ATOM 517 N N . ALA A 1 71 ? -5.287 7.091 8.409 1.00 96.06 71 ALA A N 1
ATOM 518 C CA . ALA A 1 71 ? -4.370 7.283 7.296 1.00 96.06 71 ALA A CA 1
ATOM 519 C C . ALA A 1 71 ? -3.325 6.166 7.297 1.00 96.06 71 ALA A C 1
ATOM 521 O O . ALA A 1 71 ? -2.709 5.892 8.327 1.00 96.06 71 ALA A O 1
ATOM 522 N N . ILE A 1 72 ? -3.126 5.550 6.137 1.00 95.88 72 ILE A N 1
ATOM 523 C CA . ILE A 1 72 ? -2.170 4.466 5.962 1.00 95.88 72 ILE A CA 1
ATOM 524 C C . ILE A 1 72 ? -1.230 4.741 4.794 1.00 95.88 72 ILE A C 1
ATOM 526 O O . ILE A 1 72 ? -1.585 5.421 3.823 1.00 95.88 72 ILE A O 1
ATOM 530 N N 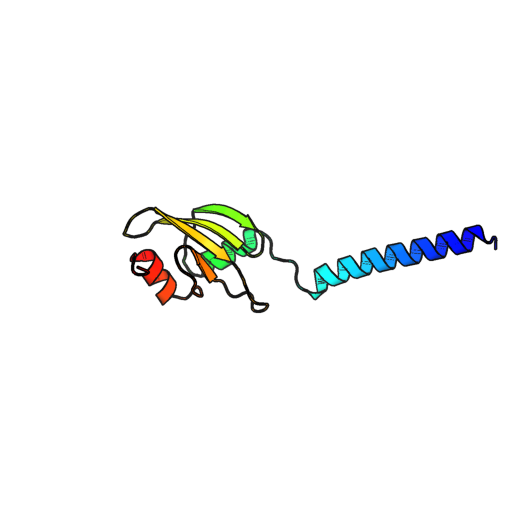. MET A 1 73 ? -0.048 4.145 4.870 1.00 96.75 73 MET A N 1
ATOM 531 C CA . MET A 1 73 ? 0.903 4.076 3.769 1.00 96.75 73 MET A CA 1
ATOM 532 C C . MET A 1 73 ? 1.281 2.620 3.541 1.00 96.75 73 MET A C 1
ATOM 534 O O . MET A 1 73 ? 1.665 1.938 4.485 1.00 96.75 73 MET A O 1
ATOM 538 N N . ILE A 1 74 ? 1.189 2.155 2.296 1.00 96.00 74 ILE A N 1
ATOM 539 C CA . ILE A 1 74 ? 1.567 0.795 1.900 1.00 96.00 74 ILE A CA 1
ATOM 540 C C . ILE A 1 74 ? 2.699 0.884 0.886 1.00 96.00 74 ILE A C 1
ATOM 542 O O . ILE A 1 74 ? 2.657 1.725 -0.013 1.00 96.00 74 ILE A O 1
ATOM 546 N N . SER A 1 75 ? 3.701 0.019 1.010 1.00 94.81 75 SER A N 1
ATOM 547 C CA . SER A 1 75 ? 4.825 -0.060 0.077 1.00 94.81 75 SER A CA 1
ATOM 548 C C . SER A 1 75 ? 5.303 -1.496 -0.103 1.00 94.81 75 SER A C 1
ATOM 550 O O . SER A 1 75 ? 5.098 -2.339 0.760 1.00 94.81 75 SER A O 1
ATOM 552 N N . VAL A 1 76 ? 5.993 -1.745 -1.212 1.00 91.44 76 VAL A N 1
ATOM 553 C CA . VAL A 1 76 ? 6.808 -2.943 -1.435 1.00 91.44 76 VAL A CA 1
ATOM 554 C C . VAL A 1 76 ? 8.268 -2.603 -1.178 1.00 91.44 76 VAL A C 1
ATOM 556 O O . VAL A 1 76 ? 8.774 -1.644 -1.767 1.00 91.44 76 VAL A O 1
ATOM 559 N N . PHE A 1 77 ? 8.953 -3.379 -0.336 1.00 80.81 77 PHE A N 1
ATOM 560 C CA . PHE A 1 77 ? 10.369 -3.155 -0.009 1.00 80.81 77 PHE A CA 1
ATOM 561 C C . PHE A 1 77 ? 11.336 -4.175 -0.615 1.00 80.81 77 PHE A C 1
ATOM 563 O O . PHE A 1 77 ? 12.514 -3.848 -0.751 1.00 80.81 77 PHE A O 1
ATOM 570 N N . SER A 1 78 ? 10.868 -5.369 -0.978 1.00 70.50 78 SER A N 1
ATOM 571 C CA . SER A 1 78 ? 11.707 -6.452 -1.498 1.00 70.50 78 SER A CA 1
ATOM 572 C C . SER A 1 78 ? 11.440 -6.729 -2.979 1.00 70.50 78 SER A C 1
ATOM 574 O O . SER A 1 78 ? 10.476 -6.234 -3.574 1.00 70.50 78 SER A O 1
ATOM 576 N N . ASP A 1 79 ? 12.319 -7.526 -3.580 1.00 68.19 79 ASP A N 1
ATOM 577 C CA . ASP A 1 79 ? 12.136 -8.072 -4.929 1.00 68.19 79 ASP A CA 1
ATOM 578 C C . ASP A 1 79 ? 11.051 -9.164 -4.971 1.00 68.19 79 ASP A C 1
ATOM 580 O O . ASP A 1 79 ? 10.655 -9.597 -6.048 1.00 68.19 79 ASP A O 1
ATOM 584 N N . GLU A 1 80 ? 10.541 -9.581 -3.808 1.00 72.31 80 GLU A N 1
ATOM 585 C CA . GLU A 1 80 ? 9.507 -10.613 -3.649 1.00 72.31 80 GLU A CA 1
ATOM 586 C C . GLU A 1 80 ? 8.081 -10.041 -3.718 1.00 72.31 80 GLU A C 1
ATOM 588 O O . GLU A 1 80 ? 7.110 -10.754 -3.494 1.00 72.31 80 GLU A O 1
ATOM 593 N N . ASP A 1 81 ? 7.939 -8.755 -4.061 1.00 78.75 81 ASP A N 1
ATOM 594 C CA . ASP A 1 81 ? 6.650 -8.066 -4.216 1.00 78.75 81 ASP A CA 1
ATOM 595 C C . ASP A 1 81 ? 5.761 -8.037 -2.952 1.00 78.75 81 ASP A C 1
ATOM 597 O O . ASP A 1 81 ? 4.581 -7.683 -3.023 1.00 78.75 81 ASP A O 1
ATOM 601 N N . GLU A 1 82 ? 6.343 -8.316 -1.783 1.00 89.38 82 GLU A N 1
ATOM 602 C CA . GLU A 1 82 ? 5.661 -8.302 -0.487 1.00 89.38 82 GLU A CA 1
ATOM 603 C C . GLU A 1 82 ? 5.075 -6.925 -0.167 1.00 89.38 82 GLU A C 1
ATOM 605 O O . GLU A 1 82 ? 5.748 -5.891 -0.270 1.00 89.38 82 GLU A O 1
ATOM 610 N N . LEU A 1 83 ? 3.814 -6.907 0.259 1.00 92.38 83 LEU A N 1
ATOM 611 C CA . LEU A 1 83 ? 3.114 -5.694 0.656 1.00 92.38 83 LEU A CA 1
ATOM 612 C C . LEU A 1 83 ? 3.331 -5.431 2.141 1.00 92.38 83 LEU A C 1
ATOM 614 O O . LEU A 1 83 ? 3.112 -6.303 2.971 1.00 92.38 83 LEU A O 1
ATOM 618 N N . TRP A 1 84 ? 3.702 -4.202 2.476 1.00 95.25 84 TRP A N 1
ATOM 619 C CA . TRP A 1 84 ? 3.936 -3.777 3.849 1.00 95.25 84 TRP A CA 1
ATOM 620 C C . TRP A 1 84 ? 3.090 -2.557 4.171 1.00 95.25 84 TRP A C 1
ATOM 622 O O . TRP A 1 84 ? 3.111 -1.581 3.416 1.00 95.25 84 TRP A O 1
ATOM 632 N N . ILE A 1 85 ? 2.412 -2.571 5.317 1.00 94.94 85 ILE A N 1
ATOM 633 C CA . ILE A 1 85 ? 1.964 -1.336 5.958 1.00 94.94 85 ILE A CA 1
ATOM 634 C C . ILE A 1 85 ? 3.222 -0.671 6.515 1.00 94.94 85 ILE A C 1
ATOM 636 O O . ILE A 1 85 ? 4.055 -1.300 7.162 1.00 94.94 85 ILE A O 1
ATOM 640 N N . VAL A 1 86 ? 3.408 0.599 6.180 1.00 94.69 86 VAL A N 1
ATOM 641 C CA . VAL A 1 86 ? 4.542 1.420 6.624 1.00 94.69 86 VAL A CA 1
ATOM 642 C C . VAL A 1 86 ? 4.105 2.400 7.703 1.00 94.69 86 VAL A C 1
ATOM 644 O O . VAL A 1 86 ? 4.865 2.695 8.622 1.00 94.69 86 VAL A O 1
ATOM 647 N N . GLU A 1 87 ? 2.875 2.895 7.579 1.00 93.44 87 GLU A N 1
ATOM 648 C CA . GLU A 1 87 ? 2.191 3.717 8.569 1.00 93.44 87 GLU A CA 1
ATOM 649 C C . GLU A 1 87 ? 0.753 3.204 8.720 1.00 93.44 87 GLU A C 1
ATOM 651 O O . GLU A 1 87 ? 0.135 2.874 7.699 1.00 93.44 87 GLU A O 1
ATOM 656 N N . PRO A 1 88 ? 0.199 3.157 9.947 1.00 91.38 88 PRO A N 1
ATOM 657 C CA . PRO A 1 88 ? 0.749 3.727 11.186 1.00 91.38 88 PRO A CA 1
ATOM 658 C C . PRO A 1 88 ? 1.816 2.878 11.900 1.00 91.38 88 PRO A C 1
ATOM 660 O O . PRO A 1 88 ? 2.432 3.353 12.849 1.00 91.38 88 PRO A O 1
ATOM 663 N N . PHE A 1 89 ? 2.068 1.656 11.443 1.00 92.06 89 PHE A N 1
ATOM 664 C CA . PHE A 1 89 ? 3.108 0.767 11.962 1.00 92.06 89 PHE A CA 1
ATOM 665 C C . PHE A 1 89 ? 3.766 0.023 10.802 1.00 92.06 89 PHE A C 1
ATOM 667 O O . PHE A 1 89 ? 3.247 0.035 9.689 1.00 92.06 89 PHE A O 1
ATOM 674 N N . ARG A 1 90 ? 4.937 -0.573 11.039 1.00 93.06 90 ARG A N 1
ATOM 675 C CA . ARG A 1 90 ? 5.755 -1.173 9.981 1.00 93.06 90 ARG A CA 1
ATOM 676 C C . ARG A 1 90 ? 5.726 -2.693 10.044 1.00 93.06 90 ARG A C 1
ATOM 678 O O . ARG A 1 90 ? 6.585 -3.286 10.692 1.00 93.06 90 ARG A O 1
ATOM 685 N N . GLU A 1 91 ? 4.791 -3.293 9.325 1.00 94.12 91 GLU A N 1
ATOM 686 C CA . GLU A 1 91 ? 4.596 -4.744 9.277 1.00 94.12 91 GLU A CA 1
ATOM 687 C C . GLU A 1 91 ? 4.144 -5.201 7.887 1.00 94.12 91 GLU A C 1
ATOM 689 O O . GLU A 1 91 ? 3.564 -4.434 7.114 1.00 94.12 91 GLU A O 1
ATOM 694 N N . GLU A 1 92 ? 4.449 -6.453 7.560 1.00 94.06 92 GLU A N 1
ATOM 695 C CA . GLU A 1 92 ? 3.966 -7.117 6.350 1.00 94.06 92 GLU A CA 1
ATOM 696 C C . GLU A 1 92 ? 2.439 -7.257 6.406 1.00 94.06 92 GLU A C 1
ATOM 698 O O . GLU A 1 92 ? 1.870 -7.462 7.472 1.00 94.06 92 GLU A O 1
ATOM 703 N N . ILE A 1 93 ? 1.753 -7.137 5.270 1.00 92.81 93 ILE A N 1
ATOM 704 C CA . ILE A 1 93 ? 0.304 -7.330 5.209 1.00 92.81 93 ILE A CA 1
ATOM 705 C C . ILE A 1 93 ? -0.019 -8.824 5.276 1.00 92.81 93 ILE A C 1
ATOM 707 O O . ILE A 1 93 ? -0.009 -9.517 4.261 1.00 92.81 93 ILE A O 1
ATOM 711 N N . ALA A 1 94 ? -0.381 -9.273 6.473 1.00 92.12 94 ALA A N 1
ATOM 712 C CA . ALA A 1 94 ? -0.990 -10.568 6.748 1.00 92.12 94 ALA A CA 1
ATOM 713 C C . ALA A 1 94 ? -2.367 -10.403 7.423 1.00 92.12 94 ALA A C 1
ATOM 715 O O . ALA A 1 94 ? -2.759 -9.298 7.813 1.00 92.12 94 ALA A O 1
ATOM 716 N N . ASP A 1 95 ? -3.119 -11.500 7.561 1.00 92.56 95 ASP A N 1
ATOM 717 C CA . ASP A 1 95 ? -4.472 -11.491 8.140 1.00 92.56 95 ASP A CA 1
ATOM 718 C C . ASP A 1 95 ? -4.501 -10.889 9.559 1.00 92.56 95 ASP A C 1
ATOM 720 O O . ASP A 1 95 ? -5.405 -10.128 9.912 1.00 92.56 95 ASP A O 1
ATOM 724 N N . ASP A 1 96 ? -3.499 -11.201 10.380 1.00 93.19 96 ASP A N 1
ATOM 725 C CA . ASP A 1 96 ? -3.346 -10.700 11.747 1.00 93.19 96 ASP A CA 1
ATOM 726 C C . ASP A 1 96 ? -2.930 -9.225 11.792 1.00 93.19 96 ASP A C 1
ATOM 728 O O . ASP A 1 96 ? -3.430 -8.466 12.627 1.00 93.19 96 ASP A O 1
ATOM 732 N N . THR A 1 97 ? -2.092 -8.783 10.858 1.00 93.50 97 THR A N 1
ATOM 733 C CA . THR A 1 97 ? -1.723 -7.372 10.685 1.00 93.50 97 THR A CA 1
ATOM 734 C C . THR A 1 97 ? -2.927 -6.531 10.262 1.00 93.50 97 THR A C 1
ATOM 736 O O . THR A 1 97 ? -3.155 -5.449 10.807 1.00 93.50 97 THR A O 1
ATOM 739 N N . ILE A 1 98 ? -3.752 -7.033 9.336 1.00 94.06 98 ILE A N 1
ATOM 740 C CA . ILE A 1 98 ? -5.003 -6.375 8.933 1.00 94.06 98 ILE A CA 1
ATOM 741 C C . ILE A 1 98 ? -5.967 -6.321 10.116 1.00 94.06 98 ILE A C 1
ATOM 743 O O . ILE A 1 98 ? -6.527 -5.262 10.390 1.00 94.06 98 ILE A O 1
ATOM 747 N N . ALA A 1 99 ? -6.138 -7.419 10.855 1.00 93.75 99 ALA A N 1
ATOM 748 C CA . ALA A 1 99 ? -6.979 -7.428 12.050 1.00 93.75 99 ALA A CA 1
ATOM 749 C C . ALA A 1 99 ? -6.489 -6.409 13.092 1.00 93.75 99 ALA A C 1
ATOM 751 O O . ALA A 1 99 ? -7.292 -5.658 13.645 1.00 93.75 99 ALA A O 1
ATOM 752 N N . THR A 1 100 ? -5.174 -6.320 13.297 1.00 93.75 100 THR A N 1
ATOM 753 C CA . THR A 1 100 ? -4.542 -5.322 14.167 1.00 93.75 100 THR A CA 1
ATOM 754 C C . THR A 1 100 ? -4.858 -3.905 13.685 1.00 93.75 100 THR A C 1
ATOM 756 O O . THR A 1 100 ? -5.302 -3.089 14.496 1.00 93.75 100 THR A O 1
ATOM 759 N N . LEU A 1 101 ? -4.723 -3.639 12.374 1.00 93.69 101 LEU A N 1
ATOM 760 C CA . LEU A 1 101 ? -5.055 -2.366 11.714 1.00 93.69 101 LEU A CA 1
ATOM 761 C C . LEU A 1 101 ? -6.552 -2.004 11.789 1.00 93.69 101 LEU A C 1
ATOM 763 O O . LEU A 1 101 ? -6.918 -0.832 11.866 1.00 93.69 101 LEU A O 1
ATOM 767 N N . LEU A 1 102 ? -7.452 -2.978 11.763 1.00 94.38 102 LEU A N 1
ATOM 768 C CA . LEU A 1 102 ? -8.885 -2.705 11.859 1.00 94.38 102 LEU A CA 1
ATOM 769 C C . LEU A 1 102 ? -9.331 -2.499 13.315 1.00 94.38 102 LEU A C 1
ATOM 771 O O . LEU A 1 102 ? -10.214 -1.679 13.561 1.00 94.38 102 LEU A O 1
ATOM 775 N N . ALA A 1 103 ? -8.679 -3.168 14.270 1.00 94.00 103 ALA A N 1
ATOM 776 C CA . ALA A 1 103 ? -8.994 -3.116 15.700 1.00 94.00 103 ALA A CA 1
ATOM 777 C C . ALA A 1 103 ? -8.292 -1.986 16.478 1.00 94.00 103 ALA A C 1
ATOM 779 O O . ALA A 1 103 ? -8.504 -1.841 17.681 1.00 94.00 103 ALA A O 1
ATOM 780 N N . CYS A 1 104 ? -7.439 -1.183 15.836 1.00 91.94 104 CYS A N 1
ATOM 781 C CA . CYS A 1 104 ? -6.701 -0.109 16.521 1.00 91.94 104 CYS A CA 1
ATOM 782 C C . CYS A 1 104 ? -5.720 -0.602 17.588 1.00 91.94 104 CYS A C 1
ATOM 784 O O . CYS A 1 104 ? -5.464 0.084 18.574 1.00 91.94 104 CYS A O 1
ATOM 786 N N . ALA A 1 105 ? -5.139 -1.784 17.350 1.00 91.19 105 ALA A N 1
ATOM 787 C CA . ALA A 1 105 ? -4.308 -2.519 18.302 1.00 91.19 105 ALA A CA 1
ATOM 788 C C . ALA A 1 105 ? -2.784 -2.390 18.069 1.00 91.19 105 ALA A C 1
ATOM 790 O O . ALA A 1 105 ? -2.019 -3.183 18.607 1.00 91.19 105 ALA A O 1
ATOM 791 N N . TRP A 1 106 ? -2.331 -1.400 17.291 1.00 82.19 106 TRP A N 1
ATOM 792 C CA . TRP A 1 106 ? -0.906 -1.145 16.990 1.00 82.19 106 TRP A CA 1
ATOM 793 C C . TRP A 1 106 ? -0.235 -0.106 17.906 1.00 82.19 106 TRP A C 1
ATOM 795 O O . TRP A 1 106 ? 0.829 0.418 17.570 1.00 82.19 106 TRP A O 1
ATOM 805 N N . SER A 1 107 ? -0.885 0.259 19.016 1.00 61.72 107 SER A N 1
ATOM 806 C CA . SER A 1 107 ? -0.395 1.267 19.969 1.00 61.72 107 SER A CA 1
ATOM 807 C C . SER A 1 107 ? 0.691 0.744 20.900 1.00 61.72 107 SER A C 1
ATOM 809 O O . SER A 1 107 ? 0.443 -0.324 21.507 1.00 61.72 107 SER A O 1
#